Protein AF-A0A3N1GRG5-F1 (afdb_monomer_lite)

Radius of gyration: 16.48 Å; chains: 1; bounding box: 34×46×45 Å

Foldseek 3Di:
DDDDDDPDPDDPDPDPPDQDQQFQWKKWKWKWAQDPVGIDIDIDIDTHNDDDDDVVVVVVVVVVCCVVVVGDPPMDMDIDGPGGNVVVVVVVVVD

Sequence (95 aa):
MTNHHSHTSTNHSQTTGQSDPARPFHYFVAIMSMEPRGLRTMQIEVHLSRRITTMDEVKDVQEWARTTHHLSNPMIVGFTLLRNDLADRRRTRSS

Structure (mmCIF, N/CA/C/O backbone):
data_AF-A0A3N1GRG5-F1
#
_entry.id   AF-A0A3N1GRG5-F1
#
loop_
_atom_site.group_PDB
_atom_site.id
_atom_site.type_symbol
_atom_site.label_atom_id
_atom_site.label_alt_id
_atom_site.label_comp_id
_atom_site.label_asym_id
_atom_site.label_entity_id
_atom_site.label_seq_id
_atom_site.pdbx_PDB_ins_code
_atom_site.Cartn_x
_atom_site.Cartn_y
_atom_site.Cartn_z
_atom_site.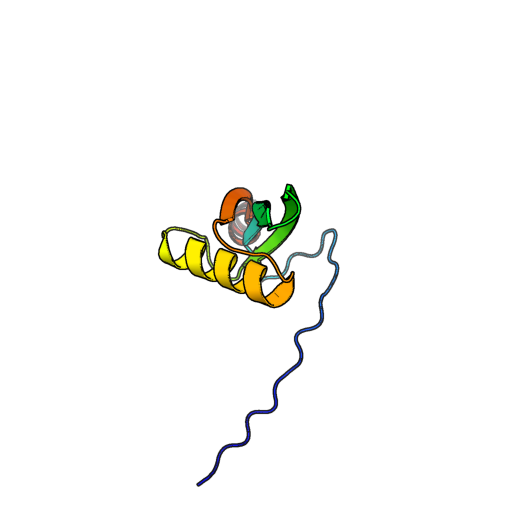occupancy
_atom_site.B_iso_or_equiv
_atom_site.auth_seq_id
_atom_site.auth_comp_id
_atom_site.auth_asym_id
_atom_site.auth_atom_id
_atom_site.pdbx_PDB_model_num
ATOM 1 N N . MET A 1 1 ? -22.643 -31.178 -0.571 1.00 41.91 1 MET A N 1
ATOM 2 C CA . MET A 1 1 ? -21.600 -30.960 -1.600 1.00 41.91 1 MET A CA 1
ATOM 3 C C . MET A 1 1 ? -22.338 -30.285 -2.750 1.00 41.91 1 MET A C 1
ATOM 5 O O . MET A 1 1 ? -23.307 -30.872 -3.194 1.00 41.91 1 MET A O 1
ATOM 9 N N . THR A 1 2 ? -22.135 -29.020 -3.120 1.00 38.31 2 THR A N 1
ATOM 10 C CA . THR A 1 2 ? -20.875 -28.302 -3.378 1.00 38.31 2 THR A CA 1
ATOM 11 C C . THR A 1 2 ? -21.152 -26.785 -3.347 1.00 38.31 2 THR A C 1
ATOM 13 O O . THR A 1 2 ? -22.220 -26.349 -3.770 1.00 38.31 2 THR A O 1
ATOM 16 N N . ASN A 1 3 ? -20.203 -25.997 -2.831 1.00 39.28 3 ASN A N 1
ATOM 17 C CA . ASN A 1 3 ? -20.222 -24.529 -2.784 1.00 39.28 3 ASN A CA 1
ATOM 18 C C . ASN A 1 3 ? -20.204 -23.898 -4.186 1.00 39.28 3 ASN A C 1
ATOM 20 O O . ASN A 1 3 ? -19.406 -24.316 -5.018 1.00 39.28 3 ASN A O 1
ATOM 24 N N . HIS A 1 4 ? -20.928 -22.791 -4.377 1.00 32.72 4 HIS A N 1
ATOM 25 C CA . HIS A 1 4 ? -20.591 -21.792 -5.395 1.00 32.72 4 HIS A CA 1
ATOM 26 C C . HIS A 1 4 ? -20.510 -20.402 -4.757 1.00 32.72 4 HIS A C 1
ATOM 28 O O . HIS A 1 4 ? -21.514 -19.773 -4.429 1.00 32.72 4 HIS A O 1
ATOM 34 N N . HIS A 1 5 ? -19.270 -19.951 -4.561 1.00 35.81 5 HIS A N 1
ATOM 35 C CA . HIS A 1 5 ? -18.927 -18.583 -4.198 1.00 35.81 5 HIS A CA 1
ATOM 36 C C . HIS A 1 5 ? -19.324 -17.650 -5.344 1.00 35.81 5 HIS A C 1
ATOM 38 O O . HIS A 1 5 ? -18.788 -17.742 -6.447 1.00 35.81 5 HIS A O 1
ATOM 44 N N . SER A 1 6 ? -20.256 -16.739 -5.076 1.00 34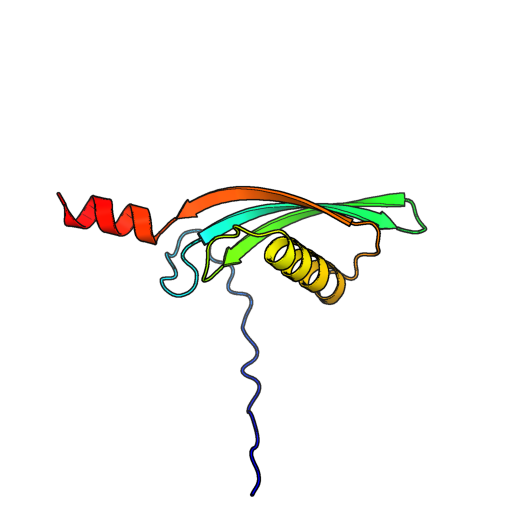.19 6 SER A N 1
ATOM 45 C CA . SER A 1 6 ? -20.494 -15.592 -5.947 1.00 34.19 6 SER A CA 1
ATOM 46 C C . SER A 1 6 ? -19.432 -14.544 -5.633 1.00 34.19 6 SER A C 1
ATOM 48 O O . SER A 1 6 ? -19.430 -13.957 -4.553 1.00 34.19 6 SER A O 1
ATOM 50 N N . HIS A 1 7 ? -18.495 -14.352 -6.560 1.00 37.19 7 HIS A N 1
ATOM 51 C CA . HIS A 1 7 ? -17.512 -13.277 -6.510 1.00 37.19 7 HIS A CA 1
ATOM 52 C C . HIS A 1 7 ? -18.248 -11.936 -6.587 1.00 37.19 7 HIS A C 1
ATOM 54 O O . HIS A 1 7 ? -18.674 -11.504 -7.657 1.00 37.19 7 HIS A O 1
ATOM 60 N N . THR A 1 8 ? -18.412 -11.263 -5.452 1.00 33.34 8 THR A N 1
ATOM 61 C CA . THR A 1 8 ? -18.825 -9.862 -5.438 1.00 33.34 8 THR A CA 1
ATOM 62 C C . THR A 1 8 ? -17.655 -9.021 -5.927 1.00 33.34 8 THR A C 1
ATOM 64 O O . THR A 1 8 ? -16.700 -8.761 -5.191 1.00 33.34 8 THR A O 1
ATOM 67 N N . SER A 1 9 ? -17.738 -8.629 -7.198 1.00 36.28 9 SER A N 1
ATOM 68 C CA . SER A 1 9 ? -16.915 -7.595 -7.817 1.00 36.28 9 SER A CA 1
ATOM 69 C C . SER A 1 9 ? -16.918 -6.365 -6.907 1.00 36.28 9 SER A C 1
ATOM 71 O O . SER A 1 9 ? -17.951 -5.720 -6.721 1.00 36.28 9 SER A O 1
ATOM 73 N N . THR A 1 10 ? -15.797 -6.093 -6.239 1.00 36.34 10 THR A N 1
ATOM 74 C CA . THR A 1 10 ? -15.708 -4.957 -5.319 1.00 36.34 10 THR A CA 1
ATOM 75 C C . THR A 1 10 ? -15.431 -3.718 -6.153 1.00 36.34 10 THR A C 1
ATOM 77 O O . THR A 1 10 ? -14.319 -3.512 -6.630 1.00 36.34 10 THR A O 1
ATOM 80 N N . ASN A 1 11 ? -16.491 -2.940 -6.359 1.00 35.19 11 ASN A N 1
ATOM 81 C CA . ASN A 1 11 ? -16.486 -1.646 -7.024 1.00 35.19 11 ASN A CA 1
ATOM 82 C C . ASN A 1 11 ? -15.369 -0.748 -6.466 1.00 35.19 11 ASN A C 1
ATOM 84 O O . ASN A 1 11 ? -15.250 -0.569 -5.251 1.00 35.19 11 ASN A O 1
ATOM 88 N N . HIS A 1 12 ? -14.578 -0.163 -7.367 1.00 37.03 12 HIS A N 1
ATOM 89 C CA . HIS A 1 12 ? -13.683 0.950 -7.072 1.00 37.03 12 HIS A CA 1
ATOM 90 C C . HIS A 1 12 ? -14.533 2.183 -6.747 1.00 37.03 12 HIS A C 1
ATOM 92 O O . HIS A 1 12 ? -14.853 2.982 -7.623 1.00 37.03 12 HIS A O 1
ATOM 98 N N . SER A 1 13 ? -14.931 2.328 -5.485 1.00 40.66 13 SER A N 1
ATOM 99 C CA . SER A 1 13 ? -15.520 3.573 -5.010 1.00 40.66 13 SER A CA 1
ATOM 100 C C . SER A 1 13 ? -14.411 4.598 -4.816 1.00 40.66 13 SER A C 1
ATOM 102 O O . SER A 1 13 ? -13.598 4.514 -3.900 1.00 40.66 13 SER A O 1
ATOM 104 N N . GLN A 1 14 ? -14.393 5.565 -5.723 1.00 50.50 14 GLN A N 1
ATOM 105 C CA . GLN A 1 14 ? -13.776 6.866 -5.548 1.00 50.50 14 GLN A CA 1
ATOM 106 C C . GLN A 1 14 ? -14.457 7.541 -4.343 1.00 50.50 14 GLN A C 1
ATOM 108 O O . GLN A 1 14 ? -15.611 7.949 -4.436 1.00 50.50 14 GLN A O 1
ATOM 113 N N . THR A 1 15 ? -13.789 7.624 -3.193 1.00 45.72 15 THR A N 1
ATOM 114 C CA . THR A 1 15 ? -14.307 8.353 -2.023 1.00 45.72 15 THR A CA 1
ATOM 115 C C . THR A 1 15 ? -13.286 9.362 -1.526 1.00 45.72 15 THR A C 1
ATOM 117 O O . THR A 1 15 ? -12.564 9.157 -0.555 1.00 45.72 15 THR A O 1
ATOM 120 N N . THR A 1 16 ? -13.302 10.529 -2.164 1.00 51.16 16 THR A N 1
ATOM 121 C CA . THR A 1 16 ? -12.944 11.792 -1.518 1.00 51.16 16 THR A CA 1
ATOM 122 C C . THR A 1 16 ? -13.915 12.039 -0.357 1.00 51.16 16 THR A C 1
ATOM 124 O O . THR A 1 16 ? -14.991 12.599 -0.543 1.00 51.16 16 THR A O 1
ATOM 127 N N . GLY A 1 17 ? -13.560 11.582 0.846 1.00 52.97 17 GLY A N 1
ATOM 128 C CA . GLY A 1 17 ? -14.073 12.136 2.106 1.00 52.97 17 GLY A CA 1
ATOM 129 C C . GLY A 1 17 ? -15.069 11.309 2.930 1.00 52.97 17 GLY A C 1
ATOM 130 O O . GLY A 1 17 ? -15.294 11.672 4.082 1.00 52.97 17 GLY A O 1
ATOM 131 N N . GLN A 1 18 ? -15.625 10.198 2.438 1.00 55.22 18 GLN A N 1
ATOM 132 C CA . GLN A 1 18 ? -16.542 9.382 3.250 1.00 55.22 18 GLN A CA 1
ATOM 133 C C . GLN A 1 18 ? -15.764 8.374 4.106 1.00 55.22 18 GLN A C 1
ATOM 135 O O . GLN A 1 18 ? -14.916 7.644 3.597 1.00 55.22 18 GLN A O 1
ATOM 140 N N . SER A 1 19 ? -16.023 8.361 5.414 1.00 64.50 19 SER A N 1
ATOM 141 C CA . SER A 1 19 ? -15.373 7.438 6.346 1.00 64.50 19 SER A CA 1
ATOM 142 C C . SER A 1 19 ? -15.949 6.027 6.197 1.00 64.50 19 SER A C 1
ATOM 144 O O . SER A 1 19 ? -17.129 5.806 6.476 1.00 64.50 19 SER A O 1
ATOM 146 N N . ASP A 1 20 ? -15.124 5.071 5.761 1.00 72.31 20 ASP A N 1
ATOM 147 C CA . ASP A 1 20 ? -15.504 3.660 5.636 1.00 72.31 20 ASP A CA 1
ATOM 148 C C . ASP A 1 20 ? -15.068 2.887 6.897 1.00 72.31 20 ASP A C 1
ATOM 150 O O . ASP A 1 20 ? -13.876 2.633 7.094 1.00 72.31 20 ASP A O 1
ATOM 154 N N . PRO A 1 21 ? -16.006 2.472 7.773 1.00 72.12 21 PRO A N 1
ATOM 155 C CA . PRO A 1 21 ? -15.665 1.698 8.963 1.00 72.12 21 PRO A CA 1
ATOM 156 C C . PRO A 1 21 ? -15.012 0.346 8.659 1.00 72.12 21 PRO A C 1
ATOM 158 O O . PRO A 1 21 ? -14.319 -0.181 9.527 1.00 72.12 21 PRO A O 1
ATOM 161 N N . ALA A 1 22 ? -15.235 -0.227 7.473 1.00 84.25 22 ALA A N 1
ATOM 162 C CA . ALA A 1 22 ? -14.616 -1.485 7.076 1.00 84.25 22 ALA A CA 1
ATOM 163 C C . ALA A 1 22 ? -13.152 -1.303 6.648 1.00 84.25 22 ALA A C 1
ATOM 165 O O . ALA A 1 22 ? -12.393 -2.274 6.656 1.00 84.25 22 ALA A O 1
ATOM 166 N N . ARG A 1 23 ? -12.744 -0.080 6.281 1.00 87.94 23 ARG A N 1
ATOM 167 C CA . ARG A 1 23 ? -11.399 0.251 5.790 1.00 87.94 23 ARG A CA 1
ATOM 168 C C . ARG A 1 23 ? -10.886 1.566 6.388 1.00 87.94 23 ARG A C 1
ATOM 170 O O . ARG A 1 23 ? -10.655 2.526 5.659 1.00 87.94 23 ARG A O 1
ATOM 177 N N . PRO A 1 24 ? -10.687 1.626 7.715 1.00 90.00 24 PRO A N 1
ATOM 178 C CA . PRO A 1 24 ? -10.433 2.887 8.399 1.00 90.00 24 PRO A CA 1
ATOM 179 C C . PRO A 1 24 ? -8.999 3.406 8.245 1.00 90.00 24 PRO A C 1
ATOM 181 O O . PRO A 1 24 ? -8.710 4.509 8.702 1.00 90.00 24 PRO A O 1
ATOM 184 N N . PHE A 1 25 ? -8.078 2.619 7.680 1.00 92.06 25 PHE A N 1
ATOM 185 C CA . PHE A 1 25 ? -6.679 3.009 7.527 1.00 92.06 25 PHE A CA 1
ATOM 186 C C . PHE A 1 25 ? -6.428 3.515 6.109 1.00 92.06 25 PHE A C 1
ATOM 188 O O . PHE A 1 25 ? -6.370 2.725 5.166 1.00 92.06 25 PHE A O 1
ATOM 195 N N . HIS A 1 26 ? -6.256 4.829 5.975 1.00 93.19 26 HIS A N 1
ATOM 196 C CA . HIS A 1 26 ? -6.027 5.501 4.700 1.00 93.19 26 HIS A CA 1
ATOM 197 C C . HIS A 1 26 ? -4.536 5.759 4.508 1.00 93.19 26 HIS A C 1
ATOM 199 O O . HIS A 1 26 ? -3.926 6.523 5.263 1.00 93.19 26 HIS A O 1
ATOM 205 N N . TYR A 1 27 ? -3.948 5.137 3.494 1.00 94.25 27 TYR A N 1
ATOM 206 C CA . TYR A 1 27 ? -2.539 5.270 3.160 1.00 94.25 27 TYR A CA 1
ATOM 207 C C . TYR A 1 27 ? -2.356 5.983 1.832 1.00 94.25 27 TYR A C 1
ATOM 209 O O . TYR A 1 27 ? -2.984 5.625 0.841 1.00 94.25 27 TYR A O 1
ATOM 217 N N . PHE A 1 28 ? -1.408 6.910 1.791 1.00 95.06 28 PHE A N 1
ATOM 218 C CA . PHE A 1 28 ? -0.739 7.260 0.552 1.00 95.06 28 PHE A CA 1
ATOM 219 C C . PHE A 1 28 ? 0.363 6.236 0.287 1.00 95.06 28 PHE A C 1
ATOM 221 O O . PHE A 1 28 ? 1.194 5.981 1.166 1.00 95.06 28 PHE A O 1
ATOM 228 N N . VAL A 1 29 ? 0.368 5.651 -0.907 1.00 95.38 29 VAL A N 1
ATOM 229 C CA . VAL A 1 29 ? 1.363 4.666 -1.327 1.00 95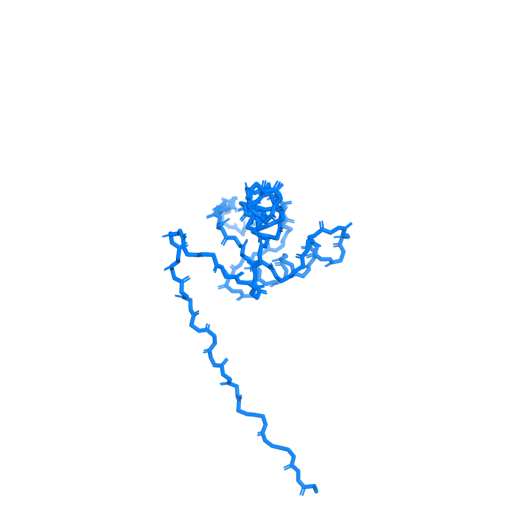.38 29 VAL A CA 1
ATOM 230 C C . VAL A 1 29 ? 2.088 5.179 -2.561 1.00 95.38 29 VAL A C 1
ATOM 232 O O . VAL A 1 29 ? 1.486 5.398 -3.614 1.00 95.38 29 VAL A O 1
ATOM 235 N N . ALA A 1 30 ? 3.398 5.359 -2.421 1.00 96.25 30 ALA A N 1
ATOM 236 C CA . ALA A 1 30 ? 4.298 5.659 -3.523 1.00 96.25 30 ALA A CA 1
ATOM 237 C C . ALA A 1 30 ? 4.959 4.362 -3.986 1.00 96.25 30 ALA A C 1
ATOM 239 O O . ALA A 1 30 ? 5.527 3.627 -3.181 1.00 96.25 30 ALA A O 1
ATOM 240 N N . ILE A 1 31 ? 4.882 4.082 -5.280 1.00 95.62 31 ILE A N 1
ATOM 241 C CA . ILE A 1 31 ? 5.364 2.846 -5.886 1.00 95.62 31 ILE A CA 1
ATOM 242 C C . ILE A 1 31 ? 6.379 3.202 -6.964 1.00 95.62 31 ILE A C 1
ATOM 244 O O . ILE A 1 31 ? 6.120 4.042 -7.826 1.00 95.62 31 ILE A O 1
ATOM 248 N N . MET A 1 32 ? 7.528 2.540 -6.926 1.00 95.75 32 MET A N 1
ATOM 249 C CA . MET A 1 32 ? 8.558 2.595 -7.956 1.00 95.75 32 MET A CA 1
ATOM 250 C C . MET A 1 32 ? 8.810 1.180 -8.460 1.00 95.75 32 MET A C 1
ATOM 252 O O . MET A 1 32 ? 9.083 0.283 -7.666 1.00 95.75 32 MET A O 1
ATOM 256 N N . SER A 1 33 ? 8.726 0.978 -9.768 1.00 94.56 33 SER A N 1
ATOM 257 C CA . SER A 1 33 ? 8.958 -0.311 -10.416 1.00 94.56 33 SER A CA 1
ATOM 258 C C . SER A 1 33 ? 9.953 -0.149 -11.559 1.00 94.56 33 SER A C 1
ATOM 260 O O . SER A 1 33 ? 9.888 0.813 -12.329 1.00 94.56 33 SER A O 1
ATOM 262 N N . MET A 1 34 ? 10.895 -1.086 -11.646 1.00 91.81 34 MET A N 1
ATOM 263 C CA . MET A 1 34 ? 11.819 -1.185 -12.771 1.00 91.81 34 MET A CA 1
ATOM 264 C C . MET A 1 34 ? 11.173 -2.006 -13.888 1.00 91.81 34 MET A C 1
ATOM 266 O O . MET A 1 34 ? 10.959 -3.206 -13.739 1.00 91.81 34 MET A O 1
ATOM 270 N N . GLU A 1 35 ? 10.895 -1.359 -15.016 1.00 89.56 35 GLU A N 1
ATOM 271 C CA . GLU A 1 35 ? 10.336 -1.982 -16.215 1.00 89.56 35 GLU A CA 1
ATOM 272 C C . GLU A 1 35 ? 11.410 -2.116 -17.308 1.00 89.56 35 GLU A C 1
ATOM 274 O O . GLU A 1 35 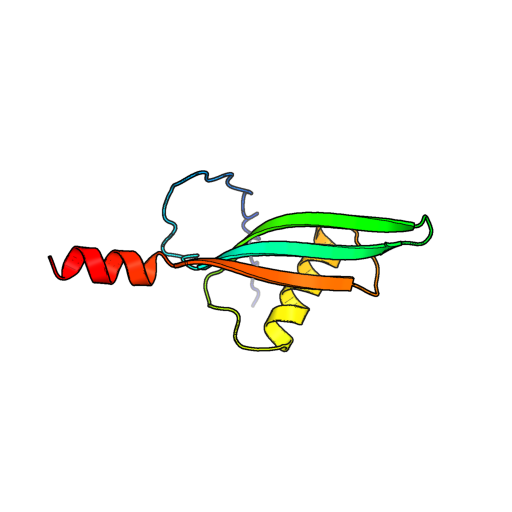? 12.380 -1.349 -17.325 1.00 89.56 35 GLU A O 1
ATOM 279 N N . PRO A 1 36 ? 11.232 -3.005 -18.307 1.00 89.06 36 PRO A N 1
ATOM 280 C CA . PRO A 1 36 ? 12.178 -3.137 -19.421 1.00 89.06 36 PRO A CA 1
ATOM 281 C C . PRO A 1 36 ? 12.427 -1.834 -20.197 1.00 89.06 36 PRO A C 1
ATOM 283 O O . PRO A 1 36 ? 13.467 -1.675 -20.828 1.00 89.06 36 PRO A O 1
ATOM 286 N N . ARG A 1 37 ? 11.461 -0.905 -20.174 1.00 88.75 37 ARG A N 1
ATOM 287 C CA . ARG A 1 37 ? 11.523 0.388 -20.875 1.00 88.75 37 ARG A CA 1
ATOM 288 C C . ARG A 1 37 ? 11.930 1.559 -19.975 1.00 88.75 37 ARG A C 1
ATOM 290 O O . ARG A 1 37 ? 11.929 2.693 -20.443 1.00 88.75 37 ARG A O 1
ATOM 297 N N . GLY A 1 38 ? 12.262 1.302 -18.711 1.00 90.88 38 GLY A N 1
ATOM 298 C CA . GLY A 1 38 ? 12.701 2.321 -17.761 1.00 90.88 38 GLY A CA 1
ATOM 299 C C . GLY A 1 38 ? 11.996 2.240 -16.411 1.00 90.88 38 GLY A C 1
ATOM 300 O O . GLY A 1 38 ? 11.314 1.273 -16.088 1.00 90.88 38 GLY A O 1
ATOM 301 N N . LEU A 1 39 ? 12.174 3.282 -15.604 1.00 92.62 39 LEU A N 1
ATOM 302 C CA . LEU A 1 39 ? 11.535 3.390 -14.299 1.00 92.62 39 LEU A CA 1
ATOM 303 C C . LEU A 1 39 ? 10.079 3.846 -14.457 1.00 92.62 39 LEU A C 1
ATOM 305 O O . LEU A 1 39 ? 9.810 4.868 -15.089 1.00 92.62 39 LEU A O 1
ATOM 309 N N . ARG A 1 40 ? 9.150 3.132 -13.822 1.00 93.31 40 ARG A N 1
ATOM 310 C CA . ARG A 1 40 ? 7.752 3.544 -13.684 1.00 93.31 40 ARG A CA 1
ATOM 311 C C . ARG A 1 40 ? 7.473 3.935 -12.240 1.00 93.31 40 ARG A C 1
ATOM 313 O O . ARG A 1 40 ? 7.781 3.185 -11.315 1.00 93.31 40 ARG A O 1
ATOM 320 N N . THR A 1 41 ? 6.868 5.101 -12.049 1.00 93.56 41 THR A N 1
ATOM 321 C CA . THR A 1 41 ? 6.412 5.572 -10.739 1.00 93.56 41 THR A CA 1
ATOM 322 C C . THR A 1 41 ? 4.893 5.682 -10.716 1.00 93.56 41 THR A C 1
ATOM 324 O O . THR A 1 41 ? 4.256 5.960 -11.732 1.00 93.56 41 THR A O 1
ATOM 327 N N . MET A 1 42 ? 4.297 5.411 -9.559 1.00 92.62 42 MET A N 1
ATOM 328 C CA . MET A 1 42 ? 2.856 5.483 -9.352 1.00 92.62 42 MET A CA 1
ATOM 329 C C . MET A 1 42 ? 2.566 5.955 -7.930 1.00 92.62 42 MET A C 1
ATOM 331 O O . MET A 1 42 ? 3.259 5.581 -6.987 1.00 92.62 42 MET A O 1
ATOM 335 N N . GLN A 1 43 ? 1.547 6.794 -7.781 1.00 94.06 43 GLN A N 1
ATOM 336 C CA . GLN A 1 43 ? 1.073 7.293 -6.495 1.00 94.06 43 GLN A CA 1
ATOM 337 C C . GLN A 1 43 ? -0.410 6.976 -6.386 1.00 94.06 43 GLN A C 1
ATOM 339 O O . GLN A 1 43 ? -1.174 7.294 -7.297 1.00 94.06 43 GLN A O 1
ATOM 344 N N . ILE A 1 44 ? -0.803 6.318 -5.302 1.00 92.31 44 ILE A N 1
ATOM 345 C CA . ILE A 1 44 ? -2.175 5.857 -5.093 1.00 92.31 44 ILE A CA 1
ATOM 346 C C . ILE A 1 44 ? -2.574 6.030 -3.634 1.00 92.31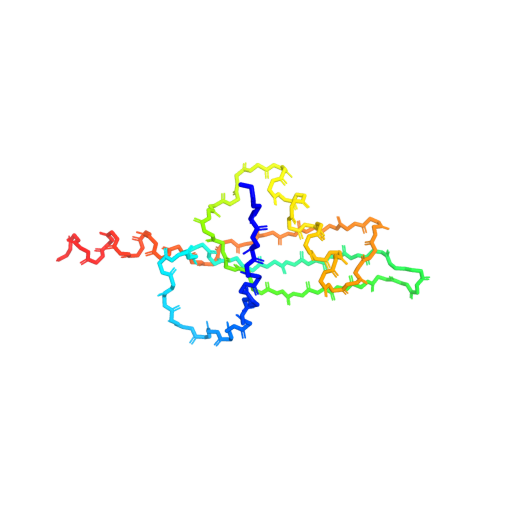 44 ILE A C 1
ATOM 348 O O . ILE A 1 44 ? -1.742 5.978 -2.729 1.00 92.31 44 ILE A O 1
ATOM 352 N N . GLU A 1 45 ? -3.870 6.192 -3.411 1.00 92.69 45 GLU A N 1
ATOM 353 C CA . GLU A 1 45 ? -4.451 6.086 -2.083 1.00 92.69 45 GLU A CA 1
ATOM 354 C C . GLU A 1 45 ? -5.016 4.674 -1.896 1.00 92.69 45 GLU A C 1
ATOM 356 O O . GLU A 1 45 ? -5.733 4.166 -2.759 1.00 92.69 45 GLU A O 1
ATOM 361 N N . VAL A 1 46 ? -4.676 4.028 -0.781 1.00 91.25 46 VAL A N 1
ATOM 362 C CA . VAL A 1 46 ? -5.128 2.676 -0.438 1.00 91.25 46 VAL A CA 1
ATOM 363 C C . VAL A 1 46 ? -5.845 2.714 0.902 1.00 91.25 46 VAL A C 1
ATOM 365 O O . VAL A 1 46 ? -5.333 3.264 1.878 1.00 91.25 46 VAL A O 1
ATOM 368 N N . HIS A 1 47 ? -7.026 2.101 0.960 1.00 91.69 47 HIS A N 1
ATOM 369 C CA . HIS A 1 47 ? -7.822 1.989 2.182 1.00 91.69 47 HIS A CA 1
ATOM 370 C C . HIS A 1 47 ? -7.824 0.541 2.654 1.00 91.69 47 HIS A C 1
ATOM 372 O O . HIS A 1 47 ? -8.254 -0.357 1.925 1.00 91.69 47 HIS A O 1
ATOM 378 N N . LEU A 1 48 ? -7.343 0.309 3.872 1.00 90.62 48 LEU A N 1
ATOM 379 C CA . LEU A 1 48 ? -7.172 -1.028 4.433 1.00 90.62 48 LEU A CA 1
ATOM 380 C C . LEU A 1 48 ? -8.032 -1.224 5.677 1.00 90.62 48 LEU A C 1
ATOM 382 O O . LEU A 1 48 ? -8.248 -0.304 6.466 1.00 90.62 48 LEU A O 1
ATOM 386 N N . SER A 1 49 ? -8.492 -2.460 5.873 1.00 90.44 49 SER A N 1
ATOM 387 C CA . SER A 1 49 ? -9.224 -2.884 7.074 1.00 90.44 49 SER A CA 1
ATOM 388 C C . SER A 1 49 ? -8.327 -3.023 8.305 1.00 90.44 49 SER A C 1
ATOM 390 O O . SER A 1 49 ? -8.805 -2.959 9.437 1.00 90.44 49 SER A O 1
ATOM 392 N N . ARG A 1 50 ? -7.017 -3.178 8.094 1.00 89.69 50 ARG A N 1
ATOM 393 C CA . ARG A 1 50 ? -5.992 -3.299 9.134 1.00 89.69 50 ARG A CA 1
ATOM 394 C C . ARG A 1 50 ? -4.805 -2.392 8.842 1.00 89.69 50 ARG A C 1
ATOM 396 O O . ARG A 1 50 ? -4.514 -2.078 7.690 1.00 89.69 50 ARG A O 1
ATOM 403 N N . ARG A 1 51 ? -4.127 -1.979 9.910 1.00 92.88 51 ARG A N 1
ATOM 404 C CA . ARG A 1 51 ? -2.888 -1.208 9.829 1.00 92.88 51 ARG A CA 1
ATOM 405 C C . ARG A 1 51 ? -1.771 -2.110 9.309 1.00 92.88 51 ARG A C 1
ATOM 407 O O . ARG A 1 51 ? -1.614 -3.207 9.825 1.00 92.88 51 ARG A O 1
ATOM 414 N N . ILE A 1 52 ? -0.962 -1.605 8.383 1.00 91.81 52 ILE A N 1
ATOM 415 C CA . ILE A 1 52 ? 0.296 -2.245 7.985 1.00 91.81 52 ILE A CA 1
ATOM 416 C C . ILE A 1 52 ? 1.276 -2.152 9.159 1.00 91.81 52 ILE A C 1
ATOM 418 O O . ILE A 1 52 ? 1.619 -1.049 9.599 1.00 91.81 52 ILE A O 1
ATOM 422 N N . THR A 1 53 ? 1.706 -3.299 9.673 1.00 93.81 53 THR A N 1
ATOM 423 C CA . THR A 1 53 ? 2.681 -3.421 10.767 1.00 93.81 53 THR A CA 1
ATOM 424 C C . THR A 1 53 ? 3.799 -4.413 10.459 1.00 93.81 53 THR A C 1
ATOM 426 O O . THR A 1 53 ? 4.804 -4.426 11.168 1.00 93.81 53 THR A O 1
ATOM 429 N N . THR A 1 54 ? 3.660 -5.213 9.399 1.00 93.50 54 THR A N 1
ATOM 430 C CA . THR A 1 54 ? 4.614 -6.267 9.034 1.00 93.50 54 THR A CA 1
ATOM 431 C C . THR A 1 54 ? 5.098 -6.143 7.591 1.00 93.50 54 THR A C 1
ATOM 433 O O . THR A 1 54 ? 4.450 -5.534 6.742 1.00 93.50 54 THR A O 1
ATOM 436 N N . MET A 1 55 ? 6.241 -6.765 7.290 1.00 92.81 55 MET A N 1
ATOM 437 C CA . MET A 1 55 ? 6.761 -6.815 5.919 1.00 92.81 55 MET A CA 1
ATOM 438 C C . MET A 1 55 ? 5.959 -7.743 5.003 1.00 92.81 55 MET A C 1
ATOM 440 O O . MET A 1 55 ? 5.983 -7.548 3.793 1.00 92.81 55 MET A O 1
ATOM 444 N N . ASP A 1 56 ? 5.240 -8.728 5.540 1.00 93.75 56 ASP A N 1
ATOM 445 C CA . ASP A 1 56 ? 4.382 -9.584 4.715 1.00 93.75 56 ASP A CA 1
ATOM 446 C C . ASP A 1 56 ? 3.156 -8.815 4.211 1.00 93.75 56 ASP A C 1
ATOM 448 O O . ASP A 1 56 ? 2.799 -8.927 3.045 1.00 93.75 56 ASP A O 1
ATOM 452 N N . GLU A 1 57 ? 2.606 -7.905 5.015 1.00 92.75 57 GLU A N 1
ATOM 453 C CA . GLU A 1 57 ? 1.566 -6.971 4.561 1.00 92.75 57 GLU A CA 1
ATOM 454 C C . GLU A 1 57 ? 2.067 -6.004 3.485 1.00 92.75 57 GLU A C 1
ATOM 456 O O . GLU A 1 57 ? 1.327 -5.640 2.573 1.00 92.75 57 GLU A O 1
ATOM 461 N N . VAL A 1 58 ? 3.338 -5.602 3.561 1.00 92.62 58 VAL A N 1
ATOM 462 C CA . VAL A 1 58 ? 3.979 -4.825 2.494 1.00 92.62 58 VAL A CA 1
ATOM 463 C C . VAL A 1 58 ? 4.058 -5.645 1.201 1.00 92.62 58 VAL A C 1
ATOM 465 O O . VAL A 1 58 ? 3.748 -5.114 0.132 1.00 92.62 58 VAL A O 1
ATOM 468 N N . LYS A 1 59 ? 4.411 -6.936 1.287 1.00 93.25 59 LYS A N 1
ATOM 469 C CA . LYS A 1 59 ? 4.436 -7.843 0.127 1.00 93.25 59 LYS A CA 1
ATOM 470 C C . LYS A 1 59 ? 3.046 -8.053 -0.467 1.00 93.25 59 LYS A C 1
ATOM 472 O O . LYS A 1 59 ? 2.927 -8.051 -1.687 1.00 93.25 59 LYS A O 1
ATOM 477 N N . ASP A 1 60 ? 2.005 -8.168 0.357 1.00 92.81 60 ASP A N 1
ATOM 478 C CA . ASP A 1 60 ? 0.619 -8.276 -0.121 1.00 92.81 60 ASP A CA 1
ATOM 479 C C . ASP A 1 60 ? 0.238 -7.062 -0.988 1.00 92.81 60 ASP A C 1
ATOM 481 O O . ASP A 1 60 ? -0.360 -7.211 -2.054 1.00 92.81 60 ASP A O 1
ATOM 485 N N . VAL A 1 61 ? 0.630 -5.849 -0.573 1.00 91.19 61 VAL A N 1
ATOM 486 C CA . VAL A 1 61 ? 0.395 -4.627 -1.362 1.00 91.19 61 VAL A CA 1
ATOM 487 C C . VAL A 1 61 ? 1.237 -4.608 -2.637 1.00 91.19 61 VAL A C 1
ATOM 489 O O . VAL A 1 61 ? 0.730 -4.213 -3.686 1.00 91.19 61 VAL A O 1
ATOM 492 N N . GLN A 1 62 ? 2.501 -5.041 -2.582 1.00 92.81 62 GLN A N 1
ATOM 493 C CA . GLN A 1 62 ? 3.339 -5.175 -3.780 1.00 92.81 62 GLN A CA 1
ATOM 494 C C . GLN A 1 62 ? 2.710 -6.141 -4.787 1.00 92.81 62 GLN A C 1
ATOM 496 O O . GLN A 1 62 ? 2.622 -5.825 -5.971 1.00 92.81 62 GLN A O 1
ATOM 501 N N . GLU A 1 63 ? 2.225 -7.289 -4.323 1.00 93.31 63 GLU A N 1
ATOM 502 C CA . GLU A 1 63 ? 1.586 -8.305 -5.156 1.00 93.31 63 GLU A CA 1
ATOM 503 C C . GLU A 1 63 ? 0.260 -7.806 -5.746 1.00 93.31 63 GLU A C 1
ATOM 505 O O . GLU A 1 63 ? -0.005 -7.969 -6.941 1.00 93.31 63 GLU A O 1
ATOM 510 N N . TRP A 1 64 ? -0.551 -7.110 -4.948 1.00 92.12 64 TRP A N 1
ATOM 511 C CA . TRP A 1 64 ? -1.752 -6.438 -5.438 1.00 92.12 64 TRP A CA 1
ATOM 512 C C . TRP A 1 64 ? -1.424 -5.376 -6.501 1.00 92.12 64 TRP A C 1
ATOM 514 O O . TRP A 1 64 ? -2.075 -5.335 -7.546 1.00 92.12 64 TRP A O 1
ATOM 524 N N . ALA A 1 65 ? -0.394 -4.552 -6.293 1.00 91.12 65 ALA A N 1
ATOM 525 C CA . ALA A 1 65 ? 0.012 -3.535 -7.259 1.00 91.12 65 ALA A CA 1
ATOM 526 C C . ALA A 1 65 ? 0.551 -4.161 -8.557 1.00 91.12 65 ALA A C 1
ATOM 528 O O . ALA A 1 65 ? 0.240 -3.693 -9.654 1.00 91.12 65 ALA A O 1
ATOM 529 N N . ARG A 1 66 ? 1.306 -5.257 -8.438 1.00 91.44 66 ARG A N 1
ATOM 530 C CA . ARG A 1 66 ? 1.819 -6.058 -9.557 1.00 91.44 66 ARG A CA 1
ATOM 531 C C . ARG A 1 66 ? 0.680 -6.590 -10.423 1.00 91.44 66 ARG A C 1
ATOM 533 O O . ARG A 1 66 ? 0.690 -6.414 -11.639 1.00 91.44 66 ARG A O 1
ATOM 540 N N . THR A 1 67 ? -0.310 -7.213 -9.790 1.00 93.94 67 THR A N 1
ATOM 541 C CA . THR A 1 67 ? -1.444 -7.857 -10.469 1.00 93.94 67 THR A CA 1
ATOM 542 C C . THR A 1 67 ? -2.441 -6.848 -11.034 1.00 93.94 67 THR A C 1
ATOM 544 O O . THR A 1 67 ? -2.879 -7.004 -12.171 1.00 93.94 67 THR A O 1
ATOM 547 N N . THR A 1 68 ? -2.752 -5.789 -10.283 1.00 93.19 68 THR A N 1
ATOM 548 C CA . THR A 1 68 ? -3.785 -4.801 -10.640 1.00 93.19 68 THR A CA 1
ATOM 549 C C . THR A 1 68 ? -3.285 -3.756 -11.635 1.00 93.19 68 THR A C 1
ATOM 551 O O . THR A 1 68 ? -4.030 -3.338 -12.516 1.00 93.19 68 THR A O 1
ATOM 554 N N . HIS A 1 69 ? -2.028 -3.319 -11.513 1.00 89.94 69 HIS A N 1
ATOM 555 C CA . HIS A 1 69 ? -1.472 -2.225 -12.323 1.00 89.94 69 HIS A CA 1
ATOM 556 C C . HIS A 1 69 ? -0.414 -2.679 -13.334 1.00 89.94 69 HIS A C 1
ATOM 558 O O . HIS A 1 69 ? 0.219 -1.835 -13.984 1.00 89.94 69 HIS A O 1
ATOM 564 N N . HIS A 1 70 ? -0.251 -3.998 -13.480 1.00 90.25 70 HIS A N 1
ATOM 565 C CA . HIS A 1 70 ? 0.693 -4.636 -14.396 1.00 90.25 70 HIS A CA 1
ATOM 566 C C . HIS A 1 70 ? 2.115 -4.083 -14.231 1.00 90.25 70 HIS A C 1
ATOM 568 O O . HIS A 1 70 ? 2.751 -3.682 -15.203 1.00 90.25 70 HIS A O 1
ATOM 574 N N . LEU A 1 71 ? 2.565 -3.984 -12.977 1.00 89.25 71 LEU A N 1
ATOM 575 C CA . LEU A 1 71 ? 3.921 -3.557 -12.632 1.00 89.25 71 LEU A CA 1
ATOM 576 C C . LEU A 1 71 ? 4.864 -4.760 -12.566 1.00 89.25 71 LEU A C 1
ATOM 578 O O . LEU A 1 71 ? 4.445 -5.856 -12.195 1.00 89.25 71 LEU A O 1
ATOM 582 N N . SER A 1 72 ? 6.137 -4.544 -12.874 1.00 89.00 72 SER A N 1
ATOM 583 C CA . SER A 1 72 ? 7.193 -5.554 -12.809 1.00 89.00 72 SER A CA 1
ATOM 584 C C . SER A 1 72 ? 7.990 -5.486 -11.503 1.00 89.00 72 SER A C 1
ATOM 586 O O . SER A 1 72 ? 7.949 -4.505 -10.754 1.00 89.00 72 SER A O 1
ATOM 588 N N . ASN A 1 73 ? 8.745 -6.551 -11.233 1.00 85.81 73 ASN A N 1
ATOM 589 C CA . ASN A 1 73 ? 9.757 -6.573 -10.181 1.00 85.81 73 ASN A CA 1
ATOM 590 C C . ASN A 1 73 ? 11.139 -6.196 -10.749 1.00 85.81 73 ASN A C 1
ATOM 592 O O . ASN A 1 73 ? 11.418 -6.522 -11.903 1.00 85.81 73 ASN A O 1
ATOM 596 N N . PRO A 1 74 ? 12.039 -5.617 -9.934 1.00 88.25 74 PRO A N 1
ATOM 597 C CA . PRO A 1 74 ? 11.848 -5.250 -8.527 1.00 88.25 74 PRO A CA 1
ATOM 598 C C . PRO A 1 74 ? 10.954 -4.012 -8.339 1.00 88.25 74 PRO A C 1
ATOM 600 O O . PRO A 1 74 ? 10.979 -3.082 -9.147 1.00 88.25 74 PRO A O 1
ATOM 603 N N . MET A 1 75 ? 10.191 -4.007 -7.240 1.00 92.06 75 MET A N 1
ATOM 604 C CA . MET A 1 75 ? 9.295 -2.915 -6.852 1.00 92.06 75 MET A CA 1
ATOM 605 C C . MET A 1 75 ? 9.622 -2.416 -5.443 1.00 92.06 75 MET A C 1
ATOM 607 O O . MET A 1 75 ? 9.758 -3.207 -4.510 1.00 92.06 75 MET A O 1
ATOM 611 N N . ILE A 1 76 ? 9.688 -1.100 -5.275 1.00 93.31 76 ILE A N 1
ATOM 612 C CA . ILE A 1 76 ? 9.807 -0.431 -3.979 1.00 93.31 76 ILE A CA 1
ATOM 613 C C . ILE A 1 76 ? 8.483 0.267 -3.695 1.00 93.31 76 ILE A C 1
ATOM 615 O O . ILE A 1 76 ? 7.954 0.977 -4.550 1.00 93.31 76 ILE A O 1
ATOM 619 N N . VAL A 1 77 ? 7.957 0.063 -2.489 1.00 93.62 77 VAL A N 1
ATOM 620 C CA . VAL A 1 77 ? 6.722 0.697 -2.027 1.00 93.62 77 VAL A CA 1
ATOM 621 C C . VAL A 1 77 ? 6.986 1.471 -0.741 1.00 93.62 77 VAL A C 1
ATOM 623 O O . VAL A 1 77 ? 7.611 0.964 0.189 1.00 93.62 77 VAL A O 1
ATOM 626 N N . GLY A 1 78 ? 6.538 2.721 -0.706 1.00 93.62 78 GLY A N 1
ATOM 627 C CA . GLY A 1 78 ? 6.582 3.594 0.460 1.00 93.62 78 GLY A CA 1
ATOM 628 C C . GLY A 1 78 ? 5.170 3.908 0.929 1.00 93.62 78 GLY A C 1
ATOM 629 O O . GLY A 1 78 ? 4.307 4.216 0.111 1.00 93.62 78 GLY A O 1
ATOM 630 N N . PHE A 1 79 ? 4.942 3.852 2.239 1.00 93.69 79 PHE A N 1
ATOM 631 C CA . PHE A 1 79 ? 3.634 4.085 2.848 1.00 93.69 79 PHE A CA 1
ATOM 632 C C . PHE A 1 79 ? 3.666 5.320 3.735 1.00 93.69 79 PHE A C 1
ATOM 634 O O . PHE A 1 79 ? 4.572 5.497 4.546 1.00 93.69 79 PHE A O 1
ATOM 641 N N . THR A 1 80 ? 2.634 6.148 3.642 1.00 94.81 80 THR A N 1
ATOM 642 C CA . THR A 1 80 ? 2.363 7.22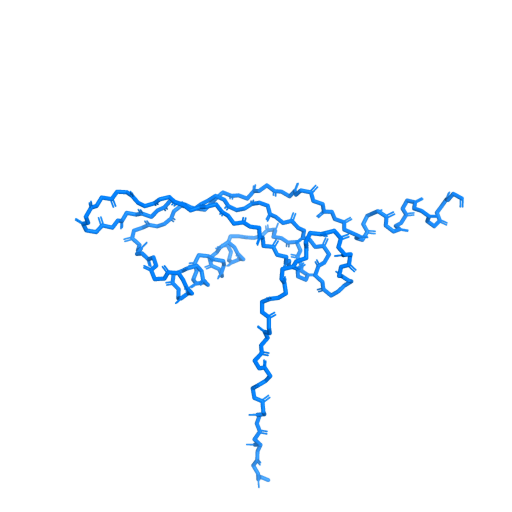1 4.600 1.00 94.81 80 THR A CA 1
ATOM 643 C C . THR A 1 80 ? 0.921 7.090 5.060 1.00 94.81 80 THR A C 1
ATOM 645 O O . THR A 1 80 ? 0.003 7.162 4.249 1.00 94.81 80 THR A O 1
ATOM 648 N N . LEU A 1 81 ? 0.712 6.856 6.358 1.00 91.50 81 LEU A N 1
ATOM 649 C CA . LEU A 1 81 ? -0.633 6.836 6.932 1.00 91.50 81 LEU A CA 1
ATOM 650 C C . LEU A 1 81 ? -1.156 8.274 6.975 1.00 91.50 81 LEU A C 1
ATOM 652 O O . LEU A 1 81 ? -0.608 9.102 7.698 1.00 91.50 81 LEU A O 1
ATOM 656 N N . LEU A 1 82 ? -2.204 8.553 6.207 1.00 89.69 82 LEU A N 1
ATOM 657 C CA . LEU A 1 82 ? -2.829 9.871 6.139 1.00 89.69 82 LEU A CA 1
ATOM 658 C C . LEU A 1 82 ? -3.885 10.043 7.230 1.00 89.69 82 LEU A C 1
ATOM 660 O O . LEU A 1 82 ? -3.929 11.073 7.899 1.00 89.69 82 LEU A O 1
ATOM 664 N N . ARG A 1 83 ? -4.743 9.031 7.403 1.00 85.75 83 ARG A N 1
ATOM 665 C CA . ARG A 1 83 ? -5.893 9.087 8.311 1.00 85.75 83 ARG A CA 1
ATOM 666 C C . ARG A 1 83 ? -6.187 7.720 8.917 1.00 85.75 83 ARG A C 1
ATOM 668 O O . ARG A 1 83 ? -5.965 6.684 8.287 1.00 85.75 83 ARG A O 1
ATOM 675 N N . ASN A 1 84 ? -6.681 7.737 10.151 1.00 85.62 84 ASN A N 1
ATOM 676 C CA . ASN A 1 84 ? -7.199 6.565 10.841 1.00 85.62 84 ASN A CA 1
ATOM 677 C C . ASN A 1 84 ? -8.576 6.880 11.432 1.00 85.62 84 ASN A C 1
ATOM 679 O O . ASN A 1 84 ? -8.684 7.428 12.532 1.00 85.62 84 ASN A O 1
ATOM 683 N N . ASP A 1 85 ? -9.619 6.446 10.738 1.00 82.75 85 ASP A N 1
ATOM 684 C CA . ASP A 1 85 ? -11.005 6.774 11.074 1.00 82.75 85 ASP A CA 1
ATOM 685 C C . ASP A 1 85 ? -11.447 6.152 12.413 1.00 82.75 85 ASP A C 1
ATOM 687 O O . ASP A 1 85 ? -12.397 6.624 13.043 1.00 82.75 85 ASP A O 1
ATOM 691 N N . LEU A 1 86 ? -10.750 5.117 12.909 1.00 76.56 86 LEU A N 1
ATOM 692 C CA . LEU A 1 86 ? -10.995 4.566 14.249 1.00 76.56 86 LEU A CA 1
ATOM 693 C C . LEU A 1 86 ? -10.503 5.501 15.357 1.00 76.56 86 LEU A C 1
ATOM 695 O O . LEU A 1 86 ? -11.128 5.579 16.417 1.00 76.56 86 LEU A O 1
ATOM 699 N N . ALA A 1 87 ? -9.376 6.181 15.136 1.00 69.88 87 ALA A N 1
ATOM 700 C CA . ALA A 1 87 ? -8.821 7.123 16.102 1.00 69.88 87 ALA A CA 1
ATOM 701 C C . ALA A 1 87 ? -9.685 8.388 16.184 1.00 69.88 87 ALA A C 1
ATOM 703 O O . ALA A 1 87 ? -9.989 8.852 17.286 1.00 69.88 87 ALA A O 1
ATOM 704 N N . ASP A 1 88 ? -10.164 8.872 15.037 1.00 63.19 88 ASP A N 1
ATOM 705 C CA . ASP A 1 88 ? -11.013 10.063 14.960 1.00 63.19 88 ASP A CA 1
ATOM 706 C C . ASP A 1 88 ? -12.355 9.847 15.677 1.00 63.19 88 ASP A C 1
ATOM 708 O O . ASP A 1 88 ? -12.776 10.683 16.478 1.00 63.19 88 ASP A O 1
ATOM 712 N N . ARG A 1 89 ? -12.973 8.667 15.519 1.00 60.22 89 ARG A N 1
ATOM 713 C CA . ARG A 1 89 ? -14.215 8.303 16.232 1.00 60.22 89 ARG A CA 1
ATOM 714 C C . ARG A 1 89 ? -14.056 8.211 17.749 1.00 60.22 89 ARG A C 1
ATOM 716 O O . ARG A 1 89 ? -15.004 8.489 18.484 1.00 60.22 89 ARG A O 1
ATOM 723 N N . ARG A 1 90 ? -12.885 7.790 18.241 1.00 61.94 90 ARG A N 1
ATOM 724 C CA . ARG A 1 90 ? -12.608 7.778 19.688 1.00 61.94 90 ARG A CA 1
ATOM 725 C C . ARG A 1 90 ? -12.499 9.195 20.238 1.00 61.94 90 ARG A C 1
ATOM 727 O O . ARG A 1 90 ? -12.961 9.430 21.346 1.00 61.94 90 ARG A O 1
ATOM 734 N N . ARG A 1 91 ? -11.939 10.134 19.470 1.00 58.81 91 ARG A N 1
ATOM 735 C CA . ARG A 1 91 ? -11.822 11.536 19.888 1.00 58.81 91 ARG A CA 1
ATOM 736 C C . ARG A 1 91 ? -13.191 12.221 19.962 1.00 58.81 91 ARG A C 1
ATOM 738 O O . ARG A 1 91 ? -13.445 12.913 20.937 1.00 58.81 91 ARG A O 1
ATOM 745 N N . THR A 1 92 ? -14.090 11.969 19.007 1.00 58.78 92 THR A N 1
ATOM 746 C CA . THR A 1 92 ? -15.437 12.575 19.001 1.00 58.78 92 THR A CA 1
ATOM 747 C C . THR A 1 92 ? -16.392 12.002 20.049 1.00 58.78 92 THR A C 1
ATOM 749 O O . THR A 1 92 ? -17.347 12.670 20.413 1.00 58.78 92 THR A O 1
ATOM 752 N N . ARG A 1 93 ? -16.182 10.766 20.522 1.00 58.28 93 ARG A N 1
ATOM 753 C CA . ARG A 1 93 ? -17.012 10.155 21.582 1.00 58.28 93 ARG A CA 1
ATOM 754 C C . ARG A 1 93 ? -16.632 10.583 23.001 1.00 58.28 93 ARG A C 1
ATOM 756 O O . ARG A 1 93 ? -17.398 10.320 23.920 1.00 58.28 93 ARG A O 1
ATOM 763 N N . SER A 1 94 ? -15.458 11.181 23.174 1.00 55.72 94 SER A N 1
ATOM 764 C CA . SER A 1 94 ? -14.941 11.633 24.471 1.00 55.72 94 SER A CA 1
ATOM 765 C C . SER A 1 94 ? -15.100 13.145 24.679 1.00 55.72 94 SER A C 1
ATOM 767 O O . SER A 1 94 ? -14.458 13.695 25.570 1.00 55.72 94 SER A O 1
ATOM 769 N N . SER A 1 95 ? -15.880 13.819 23.827 1.00 50.28 95 SER A N 1
ATOM 770 C CA . SER A 1 95 ? -16.221 15.248 23.910 1.00 50.28 95 SER A CA 1
ATOM 771 C C . SER A 1 95 ? -17.700 15.437 24.213 1.00 50.28 95 SER A C 1
ATOM 773 O O . SER A 1 95 ? -18.482 14.527 23.858 1.00 50.28 95 SER A O 1
#

Secondary structure (DSSP, 8-state):
---------------SS---TTS-EEEEEEEEEEETTEEEEEEEEEEESS---SHHHHHHHHHHHHHHHTPPSSEEEEEEEEEEHHHHHHHHHT-

pLDDT: mean 78.14, std 20.97, range [32.72, 96.25]

Organism: NCBI:txid56438